Protein AF-D4XSB2-F1 (afdb_monomer_lite)

Secondary structure (DSSP, 8-state):
-----EEEEEEE-SS-HHHHHHHHHHHHHHHHHTT-EEEEEETTSPPPSS--SEEEEEES--S--GGGTTSEEEEE-HHHHHH-HHHHHHHHHHS-B-HHHHHHHHHHS------EEEEEEE-TT-HHHHHHHHHHHHHHHHHHT-EEEEEEEETTEEEEE---

Foldseek 3Di:
DDDQLEEEEEEDDPVCSPLQVVLLVVLCVVSVVVVHHYHYDYPPDDDDPDDHAEYEYEADDDPDCVVVQVHFYDYQHSVNCVVPVVVSSVCRVVRRHGPVVVVVVVVVPVPPPQAEDEEEFEDAVFQPVLVVVVVVVLVVSVVVSHHYWYWRQYPVGTDTDDDD

Structure (mmCIF, N/CA/C/O backbone):
data_AF-D4XSB2-F1
#
_entry.id   AF-D4XSB2-F1
#
loop_
_atom_site.group_PDB
_atom_site.id
_atom_site.type_symbol
_atom_site.label_atom_id
_atom_site.label_alt_id
_atom_site.label_comp_id
_atom_site.label_asym_id
_atom_site.label_entity_id
_atom_site.label_seq_id
_atom_site.pdbx_PDB_ins_code
_atom_site.Cartn_x
_atom_site.Cartn_y
_atom_site.Cartn_z
_atom_site.occupancy
_atom_site.B_iso_or_equiv
_atom_site.auth_seq_id
_atom_site.auth_comp_id
_atom_site.auth_asym_id
_atom_site.auth_atom_id
_atom_site.pdbx_PDB_model_num
ATOM 1 N N . MET A 1 1 ? -22.197 10.751 24.116 1.00 38.00 1 MET A N 1
ATOM 2 C CA . MET A 1 1 ? -22.007 9.568 23.251 1.00 38.00 1 MET A CA 1
ATOM 3 C C . MET A 1 1 ? -20.586 9.639 22.718 1.00 38.00 1 MET A C 1
ATOM 5 O O . MET A 1 1 ? -20.327 10.471 21.864 1.00 38.00 1 MET A O 1
ATOM 9 N N . GLN A 1 2 ? -19.644 8.908 23.321 1.00 40.84 2 GLN A N 1
ATOM 10 C CA . GLN A 1 2 ? -18.243 8.921 22.889 1.00 40.84 2 GLN A CA 1
ATOM 11 C C . GLN A 1 2 ? -18.143 8.087 21.611 1.00 40.84 2 GLN A C 1
ATOM 13 O O . GLN A 1 2 ? -18.388 6.883 21.642 1.00 40.84 2 GLN A O 1
ATOM 18 N N . THR A 1 3 ? -17.880 8.727 20.475 1.00 49.00 3 THR A N 1
ATOM 19 C CA . THR A 1 3 ? -17.568 8.009 19.241 1.00 49.00 3 THR A CA 1
ATOM 20 C C . THR A 1 3 ? -16.228 7.305 19.439 1.00 49.00 3 THR A C 1
ATOM 22 O O . THR A 1 3 ? -15.263 7.909 19.904 1.00 49.00 3 THR A O 1
ATOM 25 N N . LEU A 1 4 ? -16.181 6.004 19.159 1.00 58.19 4 LEU A N 1
ATOM 26 C CA . LEU A 1 4 ? -14.958 5.205 19.213 1.00 58.19 4 LEU A CA 1
ATOM 27 C C . LEU A 1 4 ? -14.023 5.653 18.078 1.00 58.19 4 LEU A C 1
ATOM 29 O O . LEU A 1 4 ? -14.044 5.104 16.974 1.00 58.19 4 LEU A O 1
ATOM 33 N N . ASN A 1 5 ? -13.208 6.669 18.352 1.00 74.38 5 ASN A N 1
ATOM 34 C CA . ASN A 1 5 ? -12.219 7.232 17.431 1.00 74.38 5 ASN A CA 1
ATOM 35 C C . ASN A 1 5 ? -10.922 6.394 17.414 1.00 74.38 5 ASN A C 1
ATOM 37 O O . ASN A 1 5 ? -9.825 6.949 17.386 1.00 74.38 5 ASN A O 1
ATOM 41 N N . SER A 1 6 ? -11.045 5.063 17.448 1.00 84.56 6 SER A N 1
ATOM 42 C CA . SER A 1 6 ? -9.913 4.130 17.474 1.00 84.56 6 SER A CA 1
ATOM 43 C C . SER A 1 6 ? -9.711 3.459 16.116 1.00 84.56 6 SER A C 1
ATOM 45 O O . SER A 1 6 ? -10.632 2.828 15.591 1.00 84.56 6 SER A O 1
ATOM 47 N N . ILE A 1 7 ? -8.501 3.570 15.565 1.00 89.06 7 ILE A N 1
ATOM 48 C CA . ILE A 1 7 ? -8.121 3.064 14.240 1.00 89.06 7 ILE A CA 1
ATOM 49 C C . ILE A 1 7 ? -6.982 2.050 14.388 1.00 89.06 7 ILE A C 1
ATOM 51 O O . ILE A 1 7 ? -6.003 2.298 15.092 1.00 89.06 7 ILE A O 1
ATOM 55 N N . LEU A 1 8 ? -7.085 0.918 13.696 1.00 90.31 8 LEU A N 1
ATOM 56 C 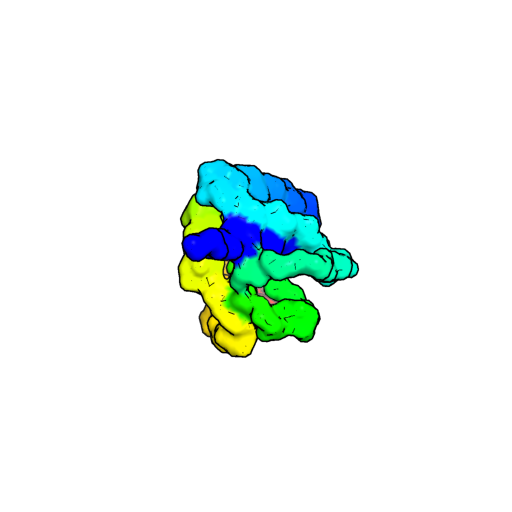CA . LEU A 1 8 ? -6.020 -0.077 13.609 1.00 90.31 8 LEU A CA 1
ATOM 57 C C . LEU A 1 8 ? -5.239 0.101 12.305 1.00 90.31 8 LEU A C 1
ATOM 59 O O . LEU A 1 8 ? -5.794 -0.046 11.224 1.00 90.31 8 LEU A O 1
ATOM 63 N N . LEU A 1 9 ? -3.949 0.387 12.401 1.00 90.25 9 LEU A N 1
ATOM 64 C CA . LEU A 1 9 ? -3.010 0.460 11.289 1.00 90.25 9 LEU A CA 1
ATOM 65 C C . LEU A 1 9 ? -2.303 -0.892 11.158 1.00 90.25 9 LEU A C 1
ATOM 67 O O . LEU A 1 9 ? -1.621 -1.335 12.083 1.00 90.25 9 LEU A O 1
ATOM 71 N N . VAL A 1 10 ? -2.455 -1.545 10.010 1.00 90.19 10 VAL A N 1
ATOM 72 C CA . VAL A 1 10 ? -1.889 -2.869 9.738 1.00 90.19 10 VAL A CA 1
ATOM 73 C C . VAL A 1 10 ? -0.814 -2.754 8.667 1.00 90.19 10 VAL A C 1
ATOM 75 O O . VAL A 1 10 ? -1.092 -2.437 7.512 1.00 90.19 10 VAL A O 1
ATOM 78 N N . ILE A 1 11 ? 0.429 -3.039 9.037 1.00 89.38 11 ILE A N 1
ATOM 79 C CA . ILE A 1 11 ? 1.578 -2.965 8.135 1.00 89.38 11 ILE A CA 1
ATOM 80 C C . ILE A 1 11 ? 1.594 -4.202 7.235 1.00 89.38 11 ILE A C 1
ATOM 82 O O . ILE A 1 11 ? 1.732 -5.329 7.722 1.00 89.38 11 ILE A O 1
ATOM 86 N N . ASN A 1 12 ? 1.500 -3.994 5.918 1.00 86.56 12 ASN A N 1
ATOM 87 C CA . ASN A 1 12 ? 1.615 -5.058 4.927 1.00 86.56 12 ASN A CA 1
ATOM 88 C C . ASN A 1 12 ? 2.335 -4.577 3.656 1.00 86.56 12 ASN A C 1
ATOM 90 O O . ASN A 1 12 ? 1.714 -4.222 2.656 1.00 86.56 12 ASN A O 1
ATOM 94 N N . HIS A 1 13 ? 3.669 -4.591 3.680 1.00 80.06 13 HIS A N 1
ATOM 95 C CA . HIS A 1 13 ? 4.472 -4.314 2.489 1.00 80.06 13 HIS A CA 1
ATOM 96 C C . HIS A 1 13 ? 5.737 -5.194 2.447 1.00 80.06 13 HIS A C 1
ATOM 98 O O . HIS A 1 13 ? 6.799 -4.776 2.914 1.00 80.06 13 HIS A O 1
ATOM 104 N N . PRO A 1 14 ? 5.656 -6.428 1.911 1.00 73.38 14 PRO A N 1
ATOM 105 C CA . PRO A 1 14 ? 6.753 -7.398 1.988 1.00 73.38 14 PRO A CA 1
ATOM 106 C C . PRO A 1 14 ? 8.013 -6.964 1.226 1.00 73.38 14 PRO A C 1
ATOM 108 O O . PRO A 1 14 ? 9.110 -7.347 1.617 1.00 73.38 14 PRO A O 1
ATOM 111 N N . GLN A 1 15 ? 7.875 -6.150 0.173 1.00 75.12 15 GLN A N 1
ATOM 112 C CA . GLN A 1 15 ? 9.013 -5.675 -0.623 1.00 75.12 15 GLN A CA 1
ATOM 113 C C . GLN A 1 15 ? 9.789 -4.526 0.043 1.00 75.12 15 GLN A C 1
ATOM 115 O O . GLN A 1 15 ? 10.995 -4.440 -0.131 1.00 75.12 15 GLN A O 1
ATOM 120 N N . ASN A 1 16 ? 9.112 -3.682 0.832 1.00 79.56 16 ASN A N 1
ATOM 121 C CA . ASN A 1 16 ? 9.681 -2.492 1.495 1.00 79.56 16 ASN A CA 1
ATOM 122 C C . ASN A 1 16 ? 9.076 -2.326 2.904 1.00 79.56 16 ASN A C 1
ATOM 124 O O . ASN A 1 16 ? 8.235 -1.450 3.122 1.00 79.56 16 ASN A O 1
ATOM 128 N N . PRO A 1 17 ? 9.440 -3.190 3.867 1.00 81.00 17 PRO A N 1
ATOM 129 C CA . PRO A 1 17 ? 8.838 -3.179 5.202 1.00 81.00 17 PRO A CA 1
ATOM 130 C C . PRO A 1 17 ? 9.236 -1.947 6.032 1.00 81.00 17 PRO A C 1
ATOM 132 O O . PRO A 1 17 ? 8.471 -1.509 6.890 1.00 81.00 17 PRO A O 1
ATOM 135 N N . VAL A 1 18 ? 10.413 -1.368 5.770 1.00 85.06 18 VAL A N 1
ATOM 136 C CA . VAL A 1 18 ? 10.927 -0.192 6.493 1.00 85.06 18 VAL A CA 1
ATOM 137 C C . VAL A 1 18 ? 10.118 1.058 6.155 1.00 85.06 18 VAL A C 1
ATOM 139 O O . VAL A 1 18 ? 9.671 1.755 7.065 1.00 85.06 18 VAL A O 1
ATOM 142 N N . ASP A 1 19 ? 9.866 1.313 4.870 1.00 84.19 19 ASP A N 1
ATOM 143 C CA . ASP A 1 19 ? 9.068 2.464 4.437 1.00 84.19 19 ASP A CA 1
ATOM 144 C C . ASP A 1 19 ? 7.639 2.384 4.963 1.00 84.19 19 ASP A C 1
ATOM 146 O O . ASP A 1 19 ? 7.108 3.367 5.478 1.00 84.19 19 ASP A O 1
ATOM 150 N N . ALA A 1 20 ? 7.042 1.189 4.932 1.00 85.00 20 ALA A N 1
ATOM 151 C CA . ALA A 1 20 ? 5.712 0.971 5.486 1.00 85.00 20 ALA A CA 1
ATOM 152 C C . ALA A 1 20 ? 5.669 1.237 6.997 1.00 85.00 20 ALA A C 1
ATOM 154 O O . ALA A 1 20 ? 4.733 1.872 7.482 1.00 85.00 20 ALA A O 1
ATOM 155 N N . LEU A 1 21 ? 6.700 0.837 7.747 1.00 88.38 21 LEU A N 1
ATOM 156 C CA . LEU A 1 21 ? 6.807 1.146 9.173 1.00 88.38 21 LEU A CA 1
ATOM 157 C C . LEU A 1 21 ? 6.943 2.654 9.433 1.00 88.38 21 LEU A C 1
ATOM 159 O O . LEU A 1 21 ? 6.263 3.187 10.311 1.00 88.38 21 LEU A O 1
ATOM 163 N N . ILE A 1 22 ? 7.800 3.350 8.680 1.00 88.81 22 ILE A N 1
ATOM 164 C CA . ILE A 1 22 ? 7.977 4.808 8.794 1.00 88.81 22 ILE A CA 1
ATOM 165 C C . ILE A 1 22 ? 6.650 5.517 8.524 1.00 88.81 22 ILE A C 1
ATOM 167 O O . ILE A 1 22 ? 6.238 6.389 9.292 1.00 88.81 22 ILE A O 1
ATOM 171 N N . LEU A 1 23 ? 5.966 5.119 7.455 1.00 87.69 23 LEU A N 1
ATOM 172 C CA . LEU A 1 23 ? 4.691 5.689 7.050 1.00 87.69 23 LEU A CA 1
ATOM 173 C C . LEU A 1 23 ? 3.613 5.468 8.107 1.00 87.69 23 LEU A C 1
ATOM 175 O O . LEU A 1 23 ? 2.886 6.391 8.466 1.00 87.69 23 LEU A O 1
ATOM 179 N N . THR A 1 24 ? 3.579 4.269 8.678 1.00 91.12 24 THR A N 1
ATOM 180 C CA . THR A 1 24 ? 2.645 3.930 9.749 1.00 91.12 24 THR A CA 1
ATOM 181 C C . THR A 1 24 ? 2.877 4.781 10.991 1.00 91.12 24 THR A C 1
ATOM 183 O O . THR A 1 24 ? 1.920 5.292 11.562 1.00 91.12 24 THR A O 1
ATOM 186 N N . LYS A 1 25 ? 4.136 5.024 11.378 1.00 91.00 25 LYS A N 1
ATOM 187 C CA . LYS A 1 25 ? 4.453 5.938 12.488 1.00 91.00 25 LYS A CA 1
ATOM 188 C C . LYS A 1 25 ? 3.984 7.364 12.213 1.00 91.00 25 LYS A C 1
ATOM 190 O O . LYS A 1 25 ? 3.437 8.004 13.108 1.00 91.00 25 LYS A O 1
ATOM 195 N N . LYS A 1 26 ? 4.174 7.858 10.985 1.00 90.31 26 LYS A N 1
ATOM 196 C CA . LYS A 1 26 ? 3.694 9.190 10.592 1.00 90.31 26 LYS A CA 1
ATOM 197 C C . LYS A 1 26 ? 2.167 9.272 10.647 1.00 90.31 26 LYS A C 1
ATOM 199 O O . LYS A 1 26 ? 1.642 10.230 11.205 1.00 90.31 26 LYS A O 1
ATOM 204 N N . LEU A 1 27 ? 1.463 8.262 10.133 1.00 89.31 27 LEU A N 1
ATOM 205 C CA . LEU A 1 27 ? 0.002 8.192 10.202 1.00 89.31 27 LEU A CA 1
ATOM 206 C C . LEU A 1 27 ? -0.500 8.080 11.641 1.00 89.31 27 LEU A C 1
ATOM 208 O O . LEU A 1 27 ? -1.459 8.753 11.993 1.00 89.31 27 LEU A O 1
ATOM 212 N N . ALA A 1 28 ? 0.165 7.301 12.492 1.00 90.50 28 ALA A N 1
ATOM 213 C CA . ALA A 1 28 ? -0.180 7.201 13.906 1.00 90.50 28 ALA A CA 1
ATOM 214 C C . ALA A 1 28 ? -0.020 8.550 14.630 1.00 90.50 28 ALA A C 1
ATOM 216 O O . ALA A 1 28 ? -0.881 8.963 15.409 1.00 90.50 28 ALA A O 1
ATOM 217 N N . GLN A 1 29 ? 1.061 9.279 14.331 1.00 90.12 29 GLN A N 1
ATOM 218 C CA . GLN A 1 29 ? 1.278 10.627 14.850 1.00 90.12 29 GLN A CA 1
ATOM 219 C C . GLN A 1 29 ? 0.200 11.605 14.360 1.00 90.12 29 GLN A C 1
ATOM 221 O O . GLN A 1 29 ? -0.312 12.393 15.153 1.00 90.12 29 GLN A O 1
ATOM 226 N N . LEU A 1 30 ? -0.162 11.535 13.079 1.00 88.50 30 LEU A N 1
ATOM 227 C CA . LEU A 1 30 ? -1.199 12.365 12.469 1.00 88.50 30 LEU A CA 1
ATOM 228 C C . LEU A 1 30 ? -2.579 12.070 13.064 1.00 88.50 30 LEU A C 1
ATOM 230 O O . LEU A 1 30 ? -3.281 12.993 13.468 1.00 88.50 30 LEU A O 1
ATOM 234 N N . ALA A 1 31 ? -2.934 10.794 13.211 1.00 88.12 31 ALA A N 1
ATOM 235 C CA . ALA A 1 31 ? -4.161 10.357 13.867 1.00 88.12 31 ALA A CA 1
ATOM 236 C C . ALA A 1 31 ? -4.258 10.941 15.284 1.00 88.12 31 ALA A C 1
ATOM 238 O O . ALA A 1 31 ? -5.273 11.540 15.633 1.00 88.12 31 ALA A O 1
ATOM 239 N N . LYS A 1 32 ? -3.166 10.882 16.059 1.00 88.44 32 LYS A N 1
ATOM 240 C CA . LYS A 1 32 ? -3.099 11.472 17.402 1.00 88.44 32 LYS A CA 1
ATOM 241 C C . LYS A 1 32 ? -3.307 12.990 17.393 1.00 88.44 32 LYS A C 1
ATOM 243 O O . LYS A 1 32 ? -3.992 13.511 18.268 1.00 88.44 32 LYS A O 1
ATOM 248 N N . GLN A 1 33 ? -2.746 13.702 16.413 1.00 87.50 33 GLN A N 1
ATOM 249 C CA . GLN A 1 33 ? -2.966 15.147 16.245 1.00 87.50 33 GLN A CA 1
ATOM 250 C C . GLN A 1 33 ? -4.426 15.484 15.919 1.00 87.50 33 GLN A C 1
ATOM 252 O O . GLN A 1 33 ? -4.922 16.517 16.356 1.00 87.50 33 GLN A O 1
ATOM 257 N N . GLN A 1 34 ? -5.113 14.596 15.201 1.00 83.38 34 GLN A N 1
ATOM 258 C CA . GLN A 1 34 ? -6.532 14.704 14.854 1.00 83.38 34 GLN A CA 1
ATOM 259 C C . GLN A 1 34 ? -7.468 14.163 15.958 1.00 83.38 34 GLN A C 1
ATOM 261 O O . GLN A 1 34 ? -8.682 14.123 15.775 1.00 83.38 34 GLN A O 1
ATOM 266 N N . GLY A 1 35 ? -6.929 13.734 17.108 1.00 84.12 35 GLY A N 1
ATOM 267 C CA . GLY A 1 35 ? -7.712 13.211 18.234 1.00 84.12 35 GLY A CA 1
ATOM 268 C C . GLY A 1 35 ? -8.199 11.766 18.069 1.00 84.12 35 GLY A C 1
ATOM 269 O O . GLY A 1 35 ? -9.154 11.366 18.734 1.00 84.12 35 GLY A O 1
ATOM 270 N N . PHE A 1 36 ? -7.568 10.985 17.190 1.00 86.38 36 PHE A N 1
ATOM 271 C CA . PHE A 1 36 ? -7.813 9.552 17.021 1.00 86.38 36 PHE A CA 1
ATOM 272 C C . PHE A 1 36 ? -6.768 8.718 17.774 1.00 86.38 36 PHE A C 1
ATOM 274 O O . PHE A 1 36 ? -5.565 8.986 17.717 1.00 86.38 36 PHE A O 1
ATOM 281 N N . GLU A 1 37 ? -7.226 7.658 18.432 1.00 85.69 37 GLU A N 1
ATOM 282 C CA . GLU A 1 37 ? -6.377 6.626 19.026 1.00 85.69 37 GLU A CA 1
ATOM 283 C C . GLU A 1 37 ? -5.956 5.655 17.920 1.00 85.69 37 GLU A C 1
ATOM 285 O O . GLU A 1 37 ? -6.796 5.026 17.278 1.00 85.69 37 GLU A O 1
ATOM 290 N N . SER A 1 38 ? -4.657 5.523 17.663 1.00 88.94 38 SER A N 1
ATOM 291 C CA . SER A 1 38 ? -4.154 4.616 16.629 1.00 88.94 38 SER A CA 1
ATOM 292 C C . SER A 1 38 ? -3.354 3.475 17.242 1.00 88.94 38 SER A C 1
ATOM 294 O O . SER A 1 38 ? -2.461 3.690 18.058 1.00 88.94 38 SER A O 1
ATOM 296 N N . HIS A 1 39 ? -3.671 2.248 16.837 1.00 89.50 39 HIS A N 1
ATOM 297 C CA . HIS A 1 39 ? -2.908 1.052 17.187 1.00 89.50 39 HIS A CA 1
ATOM 298 C C . HIS A 1 39 ? -2.208 0.528 15.947 1.00 89.50 39 HIS A C 1
ATOM 300 O O . HIS A 1 39 ? -2.799 0.501 14.877 1.00 89.50 39 HIS A O 1
ATOM 306 N N . THR A 1 40 ? -0.948 0.128 16.075 1.00 88.50 40 THR A N 1
ATOM 307 C CA . THR A 1 40 ? -0.158 -0.378 14.950 1.00 88.50 40 THR A CA 1
ATOM 308 C C . THR A 1 40 ? 0.169 -1.846 15.162 1.00 88.50 40 THR A C 1
ATOM 310 O O . THR A 1 40 ? 0.7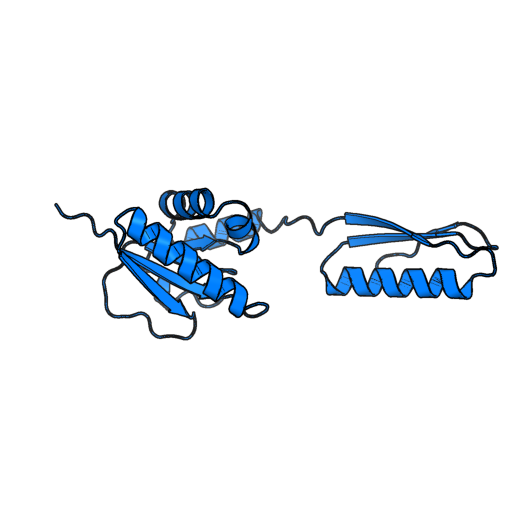14 -2.196 16.206 1.00 88.50 40 THR A O 1
ATOM 313 N N . ILE A 1 41 ? -0.113 -2.679 14.164 1.00 89.94 41 ILE A N 1
ATOM 314 C CA . ILE A 1 41 ? 0.271 -4.094 14.125 1.00 89.94 41 ILE A CA 1
ATOM 315 C C . ILE A 1 41 ? 0.843 -4.447 12.752 1.00 89.94 41 ILE A C 1
ATOM 317 O O . ILE A 1 41 ? 0.562 -3.766 11.766 1.00 89.94 41 ILE A O 1
ATOM 321 N N . SER A 1 42 ? 1.614 -5.524 12.643 1.00 86.50 42 SER A N 1
ATOM 322 C CA . SER A 1 42 ? 1.911 -6.114 11.333 1.00 86.50 42 SER A CA 1
ATOM 323 C C . SER A 1 42 ? 0.821 -7.110 10.954 1.00 86.50 42 SER A C 1
ATOM 325 O O . SER A 1 42 ? 0.161 -7.679 11.816 1.00 86.50 42 SER A O 1
ATOM 327 N N . VAL A 1 43 ? 0.676 -7.413 9.664 1.00 82.62 43 VAL A N 1
ATOM 328 C CA . VAL A 1 43 ? -0.270 -8.445 9.184 1.00 82.62 43 VAL A CA 1
ATOM 329 C C . VAL A 1 43 ? -0.077 -9.830 9.833 1.00 82.62 43 VAL A C 1
ATOM 331 O O . VAL A 1 43 ? -1.000 -10.636 9.864 1.00 82.62 43 VAL A O 1
ATOM 334 N N . LYS A 1 44 ? 1.130 -10.123 10.334 1.00 78.25 44 LYS A N 1
ATOM 335 C CA . LYS A 1 44 ? 1.475 -11.391 10.998 1.00 78.25 44 LYS A CA 1
ATOM 336 C C . LYS A 1 44 ? 1.213 -11.379 12.505 1.00 78.25 44 LYS A C 1
ATOM 338 O O . LYS A 1 44 ? 1.261 -12.439 13.124 1.00 78.25 44 LYS A O 1
ATOM 343 N N . ASP A 1 45 ? 1.003 -10.203 13.085 1.00 81.69 45 ASP A N 1
ATOM 344 C CA . ASP A 1 45 ? 0.748 -10.051 14.510 1.00 81.69 45 ASP A CA 1
ATOM 345 C C . ASP A 1 45 ? -0.720 -10.361 14.824 1.00 81.69 45 ASP A C 1
ATOM 347 O O . ASP A 1 45 ? -1.602 -10.264 13.968 1.00 81.69 45 ASP A O 1
ATOM 351 N N . GLN A 1 46 ? -0.989 -10.750 16.070 1.00 76.06 46 GLN A N 1
ATOM 352 C CA . GLN A 1 46 ? -2.360 -10.965 16.525 1.00 76.06 46 GLN A CA 1
ATOM 353 C C . GLN A 1 46 ? -3.089 -9.625 16.625 1.00 76.06 46 GLN A C 1
ATOM 355 O O . GLN A 1 46 ? -2.539 -8.640 17.123 1.00 76.06 46 GLN A O 1
ATOM 360 N N . ILE A 1 47 ? -4.341 -9.602 16.165 1.00 78.88 47 ILE A N 1
ATOM 361 C CA . ILE A 1 47 ? -5.217 -8.449 16.355 1.00 78.88 47 ILE A CA 1
ATOM 362 C C . ILE A 1 47 ? -5.469 -8.323 17.860 1.00 78.88 47 ILE A C 1
ATOM 364 O O . ILE A 1 47 ? -5.909 -9.297 18.474 1.00 78.88 47 ILE A O 1
ATOM 368 N N . PRO A 1 48 ? -5.168 -7.171 18.475 1.00 76.50 48 PRO A N 1
ATOM 369 C CA . PRO A 1 48 ? -5.381 -7.011 19.902 1.00 76.50 48 PRO A CA 1
ATOM 370 C C . PRO A 1 48 ? -6.887 -7.037 20.213 1.00 76.50 48 PRO A C 1
ATOM 372 O O . PRO A 1 48 ? -7.697 -6.604 19.395 1.00 76.50 48 PRO A O 1
ATOM 375 N N . ASP A 1 49 ? -7.262 -7.543 21.391 1.00 71.56 49 ASP A N 1
ATOM 376 C CA . ASP A 1 49 ? -8.660 -7.659 21.851 1.00 71.56 49 ASP A CA 1
ATOM 377 C C . ASP A 1 49 ? -9.202 -6.288 22.305 1.00 71.56 49 ASP A C 1
ATOM 379 O O . ASP A 1 49 ? -9.538 -6.042 23.461 1.00 71.56 49 ASP A O 1
ATOM 383 N N . ILE A 1 50 ? -9.163 -5.322 21.392 1.00 72.50 50 ILE A N 1
ATOM 384 C CA . ILE A 1 50 ? -9.663 -3.964 21.582 1.00 72.50 50 ILE A CA 1
ATOM 385 C C . ILE A 1 50 ? -10.617 -3.630 20.441 1.00 72.50 50 ILE A C 1
ATOM 387 O O . ILE A 1 50 ? -10.425 -4.016 19.291 1.00 72.50 50 ILE A O 1
ATOM 391 N N . ALA A 1 51 ? -11.689 -2.912 20.762 1.00 71.38 51 ALA A N 1
ATOM 392 C CA . ALA A 1 51 ? -12.681 -2.526 19.773 1.00 71.38 51 ALA A CA 1
ATOM 393 C C . ALA A 1 51 ? -12.151 -1.371 18.907 1.00 71.38 51 ALA A C 1
ATOM 395 O O . ALA A 1 51 ? -11.971 -0.252 19.388 1.00 71.38 51 ALA A O 1
ATOM 396 N N . PHE A 1 52 ? -11.939 -1.633 17.618 1.00 81.38 52 PHE A N 1
ATOM 397 C CA . PHE A 1 52 ? -11.627 -0.614 16.610 1.00 81.38 52 PHE A CA 1
ATOM 398 C C . PHE A 1 52 ? -12.844 -0.355 15.733 1.00 81.38 52 PHE A C 1
ATOM 400 O O . PHE A 1 52 ? -13.598 -1.275 15.417 1.00 81.38 52 PHE A O 1
ATOM 407 N N . SER A 1 53 ? -13.004 0.887 15.283 1.00 78.19 53 SER A N 1
ATOM 408 C CA . SER A 1 53 ? -14.049 1.232 14.315 1.00 78.19 53 SER A CA 1
ATOM 409 C C . SER A 1 53 ? -13.587 1.049 12.869 1.00 78.19 53 SER A C 1
ATOM 411 O O . SER A 1 53 ? -14.410 0.784 11.992 1.00 78.19 53 SER A O 1
ATOM 413 N N . LYS A 1 54 ? -12.280 1.184 12.603 1.00 86.69 54 LYS A N 1
ATOM 414 C CA . LYS A 1 54 ? -11.696 1.110 11.256 1.00 86.69 54 LYS A CA 1
ATOM 415 C C . LYS A 1 54 ? -10.336 0.423 11.270 1.00 86.69 54 LYS A C 1
ATOM 417 O O . LYS A 1 54 ? -9.554 0.598 12.205 1.00 86.69 54 LYS A O 1
ATOM 422 N N . VAL A 1 55 ? -10.047 -0.303 10.196 1.00 88.38 55 VAL A N 1
ATOM 423 C CA . VAL A 1 55 ? -8.765 -0.964 9.947 1.00 88.38 55 VAL A CA 1
ATOM 424 C C . VAL A 1 55 ? -8.167 -0.408 8.656 1.00 88.38 55 VAL A C 1
ATOM 426 O O . VAL A 1 55 ? -8.821 -0.361 7.619 1.00 88.38 55 VAL A O 1
ATOM 429 N N . VAL A 1 56 ? -6.915 0.024 8.709 1.00 89.31 56 VAL A N 1
ATOM 430 C CA . VAL A 1 56 ? -6.198 0.659 7.603 1.00 89.31 56 VAL A CA 1
ATOM 431 C C . VAL A 1 56 ? -4.966 -0.179 7.287 1.00 89.31 56 VAL A C 1
ATOM 433 O O . VAL A 1 56 ? -4.037 -0.255 8.087 1.00 89.31 56 VAL A O 1
ATOM 436 N N . PHE A 1 57 ? -4.942 -0.807 6.118 1.00 89.19 57 PHE A N 1
ATOM 437 C CA . PHE A 1 57 ? -3.785 -1.534 5.608 1.00 89.19 57 PHE A CA 1
ATOM 438 C C . PHE A 1 57 ? -2.794 -0.573 4.955 1.00 89.19 57 PHE A C 1
ATOM 440 O O . PHE A 1 57 ? -3.170 0.255 4.128 1.00 89.19 57 PHE A O 1
ATOM 447 N N . ILE A 1 58 ? -1.520 -0.703 5.307 1.00 87.38 58 ILE A N 1
ATOM 448 C CA . ILE A 1 58 ? -0.435 0.152 4.826 1.00 87.38 58 ILE A CA 1
ATOM 449 C C . ILE A 1 58 ? 0.388 -0.631 3.806 1.00 87.38 58 ILE A C 1
ATOM 451 O O . ILE A 1 58 ? 1.023 -1.630 4.154 1.00 87.38 58 ILE A O 1
ATOM 455 N N . GLY A 1 59 ? 0.426 -0.144 2.570 1.00 83.62 59 GLY A N 1
ATOM 456 C CA . GLY A 1 59 ? 1.154 -0.744 1.462 1.00 83.62 59 GLY A CA 1
ATOM 457 C C . GLY A 1 59 ? 0.231 -1.525 0.537 1.00 83.62 59 GLY A C 1
ATOM 458 O O . GLY A 1 59 ? -0.269 -0.978 -0.440 1.00 83.62 59 GLY A O 1
ATOM 459 N N . GLN A 1 60 ? 0.047 -2.810 0.821 1.00 79.62 60 GLN A N 1
ATOM 460 C CA . GLN A 1 60 ? -0.735 -3.728 -0.004 1.00 79.62 60 GLN A CA 1
ATOM 461 C C . GLN A 1 60 ? -1.878 -4.333 0.808 1.00 79.62 60 GLN A C 1
ATOM 463 O O . GLN A 1 60 ? -1.770 -4.523 2.021 1.00 79.62 60 GLN A O 1
ATOM 468 N N . THR A 1 61 ? -2.971 -4.693 0.141 1.00 79.12 61 THR A N 1
ATOM 469 C CA . THR A 1 61 ? -4.048 -5.450 0.781 1.00 79.12 61 THR A CA 1
ATOM 470 C C . THR A 1 61 ? -3.557 -6.872 1.061 1.00 79.12 61 THR A C 1
ATOM 472 O O . THR A 1 61 ? -3.019 -7.520 0.160 1.00 79.12 61 THR A O 1
ATOM 475 N N . PRO A 1 62 ? -3.686 -7.383 2.294 1.00 77.38 62 PRO A N 1
ATOM 476 C CA . PRO A 1 62 ? -3.248 -8.735 2.600 1.00 77.38 62 PRO A CA 1
ATOM 477 C C . PRO A 1 62 ? -4.139 -9.771 1.917 1.00 77.38 62 PRO A C 1
ATOM 479 O O . PRO A 1 62 ? -5.344 -9.583 1.771 1.00 77.38 62 PRO A O 1
ATOM 482 N N . THR A 1 63 ? -3.548 -10.899 1.529 1.00 74.88 63 THR A N 1
ATOM 483 C CA . THR A 1 63 ? -4.282 -12.008 0.900 1.00 74.88 63 THR A CA 1
ATOM 484 C C . THR A 1 63 ? -5.265 -12.663 1.874 1.00 74.88 63 THR A C 1
ATOM 486 O O . THR A 1 63 ? -6.323 -13.139 1.468 1.00 74.88 63 THR A O 1
ATOM 489 N N . GLN A 1 64 ? -4.926 -12.669 3.167 1.00 72.69 64 GLN A N 1
ATOM 490 C CA . GLN A 1 64 ? -5.747 -13.233 4.233 1.00 72.69 64 GLN A CA 1
ATOM 491 C C . GLN A 1 64 ? -6.495 -12.116 4.963 1.00 72.69 64 GLN A C 1
ATOM 493 O O . GLN A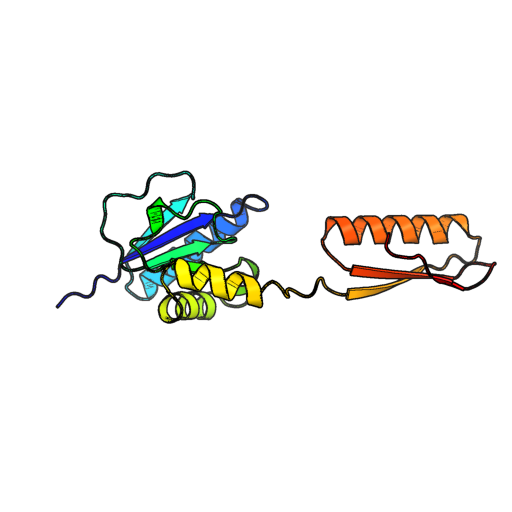 1 64 ? -5.929 -11.381 5.769 1.00 72.69 64 GLN A O 1
ATOM 498 N N . LEU A 1 65 ? -7.785 -12.000 4.655 1.00 76.00 65 LEU A N 1
ATOM 499 C CA . LEU A 1 65 ? -8.679 -10.967 5.187 1.00 76.00 65 LEU A CA 1
ATOM 500 C C . LEU A 1 65 ? -9.692 -11.527 6.195 1.00 76.00 65 LEU A C 1
ATOM 502 O O . LEU A 1 65 ? -10.443 -10.766 6.795 1.00 76.00 65 LEU A O 1
ATOM 506 N N . ASP A 1 66 ? -9.701 -12.845 6.412 1.00 77.00 66 ASP A N 1
ATOM 507 C CA . ASP A 1 66 ? -10.595 -13.538 7.343 1.00 77.00 66 ASP A CA 1
ATOM 508 C C . ASP A 1 66 ? -10.688 -12.917 8.744 1.00 77.00 66 ASP A C 1
ATOM 510 O O . ASP A 1 66 ? -11.816 -12.694 9.187 1.00 77.00 66 ASP A O 1
ATOM 514 N N . PRO A 1 67 ? -9.578 -12.564 9.425 1.00 76.44 67 PRO A N 1
ATOM 515 C CA . PRO A 1 67 ? -9.664 -12.003 10.772 1.00 76.44 67 PRO A CA 1
ATOM 516 C C . PRO A 1 67 ? -10.181 -10.554 10.787 1.00 76.44 67 PRO A C 1
ATOM 518 O O . PRO A 1 67 ? -10.532 -10.039 11.842 1.00 76.44 67 PRO A O 1
ATOM 521 N N . PHE A 1 68 ? -10.280 -9.903 9.623 1.00 80.69 68 PHE A N 1
ATOM 522 C CA . PHE A 1 68 ? -10.729 -8.519 9.493 1.00 80.69 68 PHE A CA 1
ATOM 523 C C . PHE A 1 68 ? -12.160 -8.386 8.949 1.00 80.69 68 PHE A C 1
ATOM 525 O O . PHE A 1 68 ? -12.652 -7.267 8.845 1.00 80.69 68 PHE A O 1
ATOM 532 N N . LYS A 1 69 ? -12.855 -9.493 8.624 1.00 78.00 69 LYS A N 1
ATOM 533 C CA . LYS A 1 69 ? -14.204 -9.492 8.003 1.00 78.00 69 LYS A CA 1
ATOM 534 C C . LYS A 1 69 ? -15.259 -8.702 8.779 1.00 78.00 69 LYS A C 1
ATOM 536 O O . LYS A 1 69 ? -16.201 -8.200 8.177 1.00 78.00 69 LYS A O 1
ATOM 541 N N . ALA A 1 70 ? -15.103 -8.605 10.095 1.00 79.12 70 ALA A N 1
ATOM 542 C CA . ALA A 1 70 ? -16.020 -7.880 10.967 1.00 79.12 70 ALA A CA 1
ATOM 543 C C . ALA A 1 70 ? -15.809 -6.353 10.963 1.00 79.12 70 ALA A C 1
ATOM 545 O O . ALA A 1 70 ? -16.626 -5.634 11.533 1.00 79.12 70 ALA A O 1
ATOM 546 N N . TYR A 1 71 ? -14.735 -5.852 10.342 1.00 83.38 71 TYR A N 1
ATOM 547 C CA . TYR A 1 71 ? -14.347 -4.445 10.398 1.00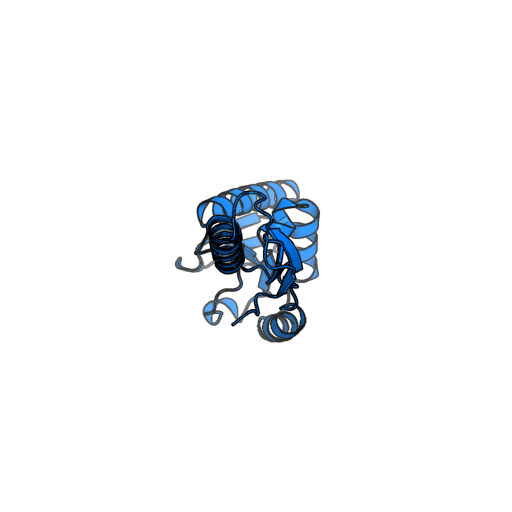 83.38 71 TYR A CA 1
ATOM 548 C C . TYR A 1 71 ? -14.411 -3.770 9.026 1.00 83.38 71 TYR A C 1
ATOM 550 O O . TYR A 1 71 ? -14.233 -4.397 7.980 1.00 83.38 71 TYR A O 1
ATOM 558 N N . SER A 1 72 ? -14.618 -2.451 9.035 1.00 85.62 72 SER A N 1
ATOM 559 C CA . SER A 1 72 ? -14.422 -1.618 7.850 1.00 85.62 72 SER A CA 1
ATOM 560 C C . SER A 1 72 ? -12.931 -1.481 7.575 1.00 85.62 72 SER A C 1
ATOM 562 O O . SER A 1 72 ? -12.183 -0.986 8.422 1.00 85.62 72 SER A O 1
ATOM 564 N N . VAL A 1 73 ? -12.515 -1.908 6.391 1.00 87.50 73 VAL A N 1
ATOM 565 C CA . VAL A 1 73 ? -11.125 -1.907 5.958 1.00 87.50 73 VAL A CA 1
ATOM 566 C C . VAL A 1 73 ? -10.894 -0.880 4.857 1.00 87.50 73 VAL A C 1
ATOM 568 O O . VAL A 1 73 ? -11.785 -0.561 4.074 1.00 87.50 73 VAL A O 1
ATOM 571 N N . VAL A 1 74 ? -9.669 -0.390 4.762 1.00 88.25 74 VAL A N 1
ATOM 572 C CA . VAL A 1 74 ? -9.188 0.405 3.629 1.00 88.25 74 VAL A CA 1
ATOM 573 C C . VAL A 1 74 ? -7.707 0.138 3.439 1.00 88.25 74 VAL A C 1
ATOM 575 O O . VAL A 1 74 ? -7.017 -0.201 4.396 1.00 88.25 74 VAL A O 1
ATOM 578 N N . THR A 1 75 ? -7.206 0.256 2.214 1.00 86.06 75 THR A N 1
ATOM 579 C CA . THR A 1 75 ? -5.772 0.126 1.931 1.00 86.06 75 THR A CA 1
ATOM 580 C C . THR A 1 75 ? -5.230 1.464 1.458 1.00 86.06 75 THR A C 1
ATOM 582 O O . THR A 1 75 ? -5.801 2.079 0.564 1.00 86.06 75 THR A O 1
ATOM 585 N N . ILE A 1 76 ? -4.126 1.902 2.053 1.00 86.12 76 ILE A N 1
ATOM 586 C CA . ILE A 1 76 ? -3.359 3.067 1.624 1.00 86.12 76 ILE A CA 1
ATOM 587 C C . ILE A 1 76 ? -2.051 2.558 1.033 1.00 86.12 76 ILE A C 1
ATOM 589 O O . ILE A 1 76 ? -1.271 1.897 1.720 1.00 86.12 76 ILE A O 1
ATOM 593 N N . SER A 1 77 ? -1.788 2.882 -0.229 1.00 83.44 77 SER A N 1
ATOM 594 C CA . SER A 1 77 ? -0.502 2.565 -0.851 1.00 83.44 77 SER A CA 1
ATOM 595 C C . SER A 1 77 ? 0.614 3.486 -0.341 1.00 83.44 77 SER A C 1
ATOM 597 O O . SER A 1 77 ? 0.374 4.626 0.064 1.00 83.44 77 SER A O 1
ATOM 599 N N . LEU A 1 78 ? 1.863 3.007 -0.390 1.00 82.00 78 LEU A N 1
ATOM 600 C CA . LEU A 1 78 ? 3.032 3.833 -0.056 1.00 82.00 78 LEU A CA 1
ATOM 601 C C . LEU A 1 78 ? 3.095 5.097 -0.919 1.00 82.00 78 LEU A C 1
ATOM 603 O O . LEU A 1 78 ? 3.474 6.155 -0.433 1.00 82.00 78 LEU A O 1
ATOM 607 N N . GLU A 1 79 ? 2.711 4.987 -2.188 1.00 80.81 79 GLU A N 1
ATOM 608 C CA . GLU A 1 79 ? 2.757 6.088 -3.144 1.00 80.81 79 GLU A CA 1
ATOM 609 C C . GLU A 1 79 ? 1.768 7.199 -2.775 1.00 80.81 79 GLU A C 1
ATOM 611 O O . GLU A 1 79 ? 2.176 8.351 -2.642 1.00 80.81 79 GLU A O 1
ATOM 616 N N . GLN A 1 80 ? 0.508 6.848 -2.490 1.00 78.62 80 GLN A N 1
ATOM 617 C CA . GLN A 1 80 ? -0.512 7.809 -2.052 1.00 78.62 80 GLN A CA 1
ATOM 618 C C . GLN A 1 80 ? -0.089 8.552 -0.785 1.00 78.62 80 GLN A C 1
ATOM 620 O O . GLN A 1 80 ? -0.184 9.774 -0.715 1.00 78.62 80 GLN A O 1
ATOM 625 N N . ALA A 1 81 ? 0.424 7.831 0.211 1.00 82.44 81 ALA A N 1
ATOM 626 C CA . ALA A 1 81 ? 0.817 8.457 1.466 1.00 82.44 81 ALA A CA 1
ATOM 627 C C . ALA A 1 81 ? 2.169 9.192 1.398 1.00 82.44 81 ALA A C 1
ATOM 629 O O . ALA A 1 81 ? 2.423 10.062 2.231 1.00 82.44 81 ALA A O 1
ATOM 630 N N . ASN A 1 82 ? 3.023 8.888 0.414 1.00 81.88 82 ASN A N 1
ATOM 631 C CA . ASN A 1 82 ? 4.220 9.680 0.121 1.00 81.88 82 ASN A CA 1
ATOM 632 C C . ASN A 1 82 ? 3.893 10.983 -0.620 1.00 81.88 82 ASN A C 1
ATOM 634 O O . ASN A 1 82 ? 4.608 11.964 -0.425 1.00 81.88 82 ASN A O 1
ATOM 638 N N . GLN A 1 83 ? 2.846 10.999 -1.450 1.00 80.75 83 GLN A N 1
ATOM 639 C CA . GLN A 1 83 ? 2.374 12.215 -2.115 1.00 80.75 83 GLN A CA 1
ATOM 640 C C . GLN A 1 83 ? 1.735 13.181 -1.115 1.00 80.75 83 GLN A C 1
ATOM 642 O O . GLN A 1 83 ? 2.188 14.317 -0.992 1.00 80.75 83 GLN A O 1
ATOM 647 N N . ASP A 1 84 ? 0.720 12.722 -0.377 1.00 86.00 84 ASP A N 1
ATOM 648 C CA . ASP A 1 84 ? 0.063 13.516 0.659 1.00 86.00 84 ASP A CA 1
ATOM 649 C C . ASP A 1 84 ? -0.523 12.617 1.755 1.00 86.00 84 ASP A C 1
ATOM 651 O O . ASP A 1 84 ? -1.512 11.902 1.576 1.00 86.00 84 ASP A O 1
ATOM 655 N N . ILE A 1 85 ? 0.096 12.664 2.933 1.00 86.44 85 ILE A N 1
ATOM 656 C CA . ILE A 1 85 ? -0.291 11.828 4.068 1.00 86.44 85 ILE A CA 1
ATOM 657 C C . ILE A 1 85 ? -1.597 12.278 4.741 1.00 86.44 85 ILE A C 1
ATOM 659 O O . ILE A 1 85 ? -2.311 11.438 5.287 1.00 86.44 85 ILE A O 1
ATOM 663 N N . GLN A 1 86 ? -1.921 13.576 4.712 1.00 87.19 86 GLN A N 1
ATOM 664 C CA . GLN A 1 86 ? -3.166 14.098 5.289 1.00 87.19 86 GLN A CA 1
ATOM 665 C C . GLN A 1 86 ? -4.340 13.664 4.421 1.00 87.19 86 GLN A C 1
ATOM 667 O O . GLN A 1 86 ? -5.298 13.079 4.925 1.00 87.19 86 GLN A O 1
ATOM 672 N N . GLN A 1 87 ? -4.215 13.854 3.107 1.00 87.12 87 GLN A N 1
ATOM 673 C CA . GLN A 1 87 ? -5.225 13.416 2.155 1.00 87.12 87 GLN A CA 1
ATOM 674 C C . GLN A 1 87 ? -5.391 11.892 2.173 1.00 87.12 87 GLN A C 1
ATOM 676 O O . GLN A 1 87 ? -6.519 11.404 2.169 1.00 87.12 87 GLN A O 1
ATOM 681 N N . ALA A 1 88 ? -4.297 11.127 2.257 1.00 85.69 88 ALA A N 1
ATOM 682 C CA . ALA A 1 88 ? -4.365 9.671 2.372 1.00 85.69 88 ALA A CA 1
ATOM 683 C C . ALA A 1 88 ? -5.096 9.214 3.649 1.00 85.69 88 ALA A C 1
ATOM 685 O O . ALA A 1 88 ? -5.860 8.247 3.619 1.00 85.69 88 ALA A O 1
ATOM 686 N N . PHE A 1 89 ? -4.895 9.914 4.768 1.00 86.88 89 PHE A N 1
ATOM 687 C CA . PHE A 1 89 ? -5.605 9.632 6.013 1.00 86.88 89 PHE A CA 1
ATOM 688 C C . PHE A 1 89 ? -7.097 9.974 5.915 1.00 86.88 89 PHE A C 1
ATOM 690 O O . PHE A 1 89 ? -7.940 9.160 6.285 1.00 86.88 89 PHE A O 1
ATOM 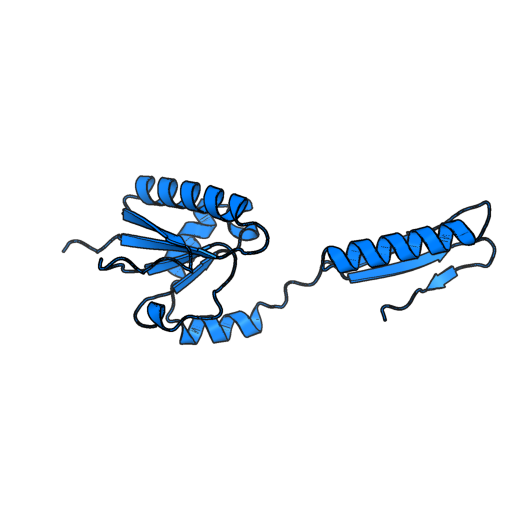697 N N . GLU A 1 90 ? -7.447 11.135 5.364 1.00 86.00 90 GLU A N 1
ATOM 698 C CA . GLU A 1 90 ? -8.843 11.545 5.164 1.00 86.00 90 GLU A CA 1
ATOM 699 C C . GLU A 1 90 ? -9.581 10.610 4.194 1.00 86.00 90 GLU A C 1
ATOM 701 O O . GLU A 1 90 ? -10.722 10.199 4.440 1.00 86.00 90 GLU A O 1
ATOM 706 N N . TYR A 1 91 ? -8.889 10.187 3.133 1.00 85.44 91 TYR A N 1
ATOM 707 C CA . TYR A 1 91 ? -9.358 9.156 2.219 1.00 85.44 91 TYR A CA 1
ATOM 708 C C . TYR A 1 91 ? -9.678 7.867 2.976 1.00 85.44 91 TYR A C 1
ATOM 710 O O . TYR A 1 91 ? -10.776 7.335 2.821 1.00 85.44 91 TYR A O 1
ATOM 718 N N . ALA A 1 92 ? -8.776 7.407 3.846 1.00 85.75 92 ALA A N 1
ATOM 719 C CA . ALA A 1 92 ? -8.976 6.204 4.645 1.00 85.75 92 ALA A CA 1
ATOM 720 C C . ALA A 1 92 ? -10.154 6.308 5.625 1.00 85.75 92 ALA A C 1
ATOM 722 O O . ALA A 1 92 ? -10.863 5.328 5.849 1.00 85.75 92 ALA A O 1
ATOM 723 N N . LEU A 1 93 ? -10.413 7.491 6.182 1.00 82.75 93 LEU A N 1
ATOM 724 C CA . LEU A 1 93 ? -11.576 7.706 7.043 1.00 82.75 93 LEU A CA 1
ATOM 725 C C . LEU A 1 93 ? -12.898 7.631 6.265 1.00 82.75 93 LEU A C 1
ATOM 727 O O . LEU A 1 93 ? -13.869 7.057 6.771 1.00 82.75 93 LEU A O 1
ATOM 731 N N . THR A 1 94 ? -12.909 8.174 5.045 1.00 83.69 94 THR A N 1
ATOM 732 C CA . THR A 1 94 ? -14.106 8.333 4.200 1.00 83.69 94 THR A CA 1
ATOM 733 C C . THR A 1 94 ? -14.432 7.081 3.382 1.00 83.69 94 THR A C 1
ATOM 735 O O . THR A 1 94 ? -15.601 6.740 3.224 1.00 83.69 94 THR A O 1
ATOM 738 N N . HIS A 1 95 ? -13.411 6.366 2.904 1.00 83.31 95 HIS A N 1
ATOM 739 C CA . HIS A 1 95 ? -13.533 5.207 2.009 1.00 83.31 95 HIS A CA 1
ATOM 740 C C . HIS A 1 95 ? -13.382 3.860 2.731 1.00 83.31 95 HIS A C 1
ATOM 742 O O . HIS A 1 95 ? -13.240 2.825 2.088 1.00 83.31 95 HIS A O 1
ATOM 748 N N . ALA A 1 96 ? -13.407 3.834 4.068 1.00 82.00 96 ALA A N 1
ATOM 749 C CA . ALA A 1 96 ? -13.413 2.575 4.809 1.00 82.00 96 ALA A CA 1
ATOM 750 C C . ALA A 1 96 ? -14.702 1.789 4.529 1.00 82.00 96 ALA A C 1
ATOM 752 O O . ALA A 1 96 ? -15.792 2.209 4.922 1.00 82.00 96 ALA A O 1
ATOM 753 N N . GLN A 1 97 ? -14.558 0.629 3.894 1.00 81.06 97 GLN A N 1
ATOM 754 C CA . GLN A 1 97 ? -15.656 -0.217 3.433 1.00 81.06 97 GLN A CA 1
ATOM 755 C C . GLN A 1 97 ? -15.472 -1.667 3.907 1.00 81.06 97 GLN A C 1
ATOM 757 O O . GLN A 1 97 ? -14.368 -2.071 4.276 1.00 81.06 97 GLN A O 1
ATOM 762 N N . PRO A 1 98 ? -16.541 -2.479 3.963 1.00 81.06 98 PRO A N 1
ATOM 763 C CA . PRO A 1 98 ? -16.404 -3.906 4.243 1.00 81.06 98 PRO A CA 1
ATOM 764 C C . PRO A 1 98 ? -15.543 -4.605 3.178 1.00 81.06 98 PRO A C 1
ATOM 766 O O . PRO A 1 98 ? -15.540 -4.224 2.006 1.00 81.06 98 PRO A O 1
ATOM 769 N N . ILE A 1 99 ? -14.838 -5.668 3.580 1.00 76.50 99 ILE A N 1
ATOM 770 C CA . ILE A 1 99 ? -13.900 -6.423 2.724 1.00 76.50 99 ILE A CA 1
ATOM 771 C C . ILE A 1 99 ? -14.510 -6.864 1.386 1.00 76.50 99 ILE A C 1
ATOM 773 O O . ILE A 1 99 ? -13.802 -6.905 0.378 1.00 76.50 99 ILE A O 1
ATOM 777 N N . ASP A 1 100 ? -15.804 -7.184 1.357 1.00 71.94 100 ASP A N 1
ATOM 778 C CA . ASP A 1 100 ? -16.511 -7.578 0.136 1.00 71.94 100 ASP A CA 1
ATOM 779 C C . ASP A 1 100 ? -16.472 -6.499 -0.958 1.00 71.94 100 ASP A C 1
ATOM 781 O O . ASP A 1 100 ? -16.300 -6.828 -2.131 1.00 71.94 100 ASP A O 1
ATOM 785 N N . GLN A 1 101 ? -16.552 -5.216 -0.589 1.00 68.19 101 GLN A N 1
ATOM 786 C CA . GLN A 1 101 ? -16.470 -4.101 -1.541 1.00 68.19 101 GLN A CA 1
ATOM 787 C C . GLN A 1 101 ? -15.020 -3.770 -1.912 1.00 68.19 101 GLN A C 1
ATOM 789 O O . GLN A 1 101 ? -14.733 -3.522 -3.084 1.00 68.19 101 GLN A O 1
ATOM 794 N N . LEU A 1 102 ? -14.082 -3.911 -0.966 1.00 67.56 102 LEU A N 1
ATOM 795 C CA . LEU A 1 102 ? -12.651 -3.717 -1.228 1.00 67.56 102 LEU A CA 1
ATOM 796 C C . LEU A 1 102 ? -12.141 -4.664 -2.336 1.00 67.56 102 LEU A C 1
ATOM 798 O O . LEU A 1 102 ? -11.339 -4.275 -3.187 1.00 67.56 102 LEU A O 1
ATOM 802 N N . LYS A 1 103 ? -12.638 -5.909 -2.374 1.00 58.91 103 LYS A N 1
ATOM 803 C CA . LYS A 1 103 ? -12.317 -6.876 -3.441 1.00 58.91 103 LYS A CA 1
ATOM 804 C C . LYS A 1 103 ? -12.841 -6.451 -4.815 1.00 58.91 103 LYS A C 1
ATOM 806 O O . LYS A 1 103 ? -12.167 -6.707 -5.810 1.00 58.91 103 LYS A O 1
ATOM 811 N N . ALA A 1 104 ? -14.010 -5.814 -4.871 1.00 53.91 104 ALA A N 1
ATOM 812 C CA . ALA A 1 104 ? -14.622 -5.360 -6.117 1.00 53.91 104 ALA A CA 1
ATOM 813 C C . ALA A 1 104 ? -13.882 -4.145 -6.712 1.00 53.91 104 ALA A C 1
ATOM 815 O O . ALA A 1 104 ? -13.641 -4.099 -7.916 1.00 53.91 104 ALA A O 1
ATOM 816 N N . GLU A 1 105 ? -13.431 -3.205 -5.876 1.00 50.09 105 GLU A N 1
ATOM 817 C CA . GLU A 1 105 ? -12.667 -2.027 -6.322 1.00 50.09 105 GLU A CA 1
ATOM 818 C C . GLU A 1 105 ? -11.216 -2.366 -6.706 1.00 50.09 105 GLU A C 1
ATOM 820 O O . GLU A 1 105 ? -10.663 -1.787 -7.645 1.00 50.09 105 GLU A O 1
ATOM 825 N N . THR A 1 106 ? -10.607 -3.366 -6.056 1.00 48.31 106 THR A N 1
ATOM 826 C CA . THR A 1 106 ? -9.259 -3.856 -6.411 1.00 48.31 106 THR A CA 1
ATOM 827 C C . THR A 1 106 ? -9.213 -4.434 -7.835 1.00 48.31 106 THR A C 1
ATOM 829 O O . THR A 1 106 ? -8.171 -4.389 -8.487 1.00 48.31 106 THR A O 1
ATOM 832 N N . GLN A 1 107 ? -10.338 -4.929 -8.368 1.00 49.47 107 GLN A N 1
ATOM 833 C CA . GLN A 1 107 ? -10.410 -5.415 -9.752 1.00 49.47 107 GLN A CA 1
ATOM 834 C C . GLN A 1 107 ? -10.520 -4.292 -10.798 1.00 49.47 107 GLN A C 1
ATOM 836 O O . GLN A 1 107 ? -10.088 -4.492 -11.930 1.00 49.47 107 GLN A O 1
ATOM 841 N N . LEU A 1 108 ? -11.031 -3.110 -10.437 1.00 45.81 108 LEU A N 1
ATOM 842 C CA . LEU A 1 108 ? -11.147 -1.955 -11.343 1.00 45.81 108 LEU A CA 1
ATOM 843 C C . LEU A 1 108 ? -9.897 -1.056 -11.330 1.00 45.81 108 LEU A C 1
ATOM 845 O O . LEU A 1 108 ? -9.547 -0.471 -12.355 1.00 45.81 108 LEU A O 1
ATOM 849 N N . ASN A 1 109 ? -9.179 -1.000 -10.205 1.00 40.53 109 ASN A N 1
ATOM 850 C CA . ASN A 1 109 ? -8.048 -0.084 -10.012 1.00 40.53 109 ASN A CA 1
ATOM 851 C C . ASN A 1 109 ? -6.665 -0.703 -10.273 1.00 40.53 109 ASN A C 1
ATOM 853 O O . ASN A 1 109 ? -5.659 -0.004 -10.182 1.00 40.53 109 ASN A O 1
ATOM 857 N N . ASN A 1 110 ? -6.584 -1.974 -10.689 1.00 44.28 110 ASN A N 1
ATOM 858 C CA . ASN A 1 110 ? -5.320 -2.582 -11.130 1.00 44.28 110 ASN A CA 1
ATOM 859 C C . ASN A 1 110 ? -4.872 -2.116 -12.534 1.00 44.28 110 ASN A C 1
ATOM 861 O O . ASN A 1 110 ? -3.994 -2.706 -13.159 1.00 44.28 110 ASN A O 1
ATOM 865 N N . THR A 1 111 ? -5.444 -1.014 -13.020 1.00 45.31 111 THR A N 1
ATOM 866 C CA . THR A 1 111 ? -4.861 -0.213 -14.096 1.00 45.31 111 THR A CA 1
ATOM 867 C C . THR A 1 111 ? -3.887 0.806 -13.495 1.00 45.31 111 THR A C 1
ATOM 869 O O . THR A 1 111 ? -3.910 1.979 -13.858 1.00 45.31 111 THR A O 1
ATOM 872 N N . GLN A 1 112 ? -2.993 0.386 -12.590 1.00 54.34 112 GLN A N 1
ATOM 873 C CA . GLN A 1 112 ? -1.694 1.050 -12.535 1.00 54.34 112 GLN A CA 1
ATOM 874 C C . GLN A 1 112 ? -1.065 0.769 -13.895 1.00 54.34 112 GLN A C 1
ATOM 876 O O . GLN A 1 112 ? -0.541 -0.313 -14.150 1.00 54.34 112 GLN A O 1
ATOM 881 N N . GLN A 1 113 ? -1.253 1.705 -14.826 1.00 55.44 113 GLN A N 1
ATOM 882 C CA . GLN A 1 113 ? -0.615 1.673 -16.128 1.00 55.44 113 GLN A CA 1
ATOM 883 C C . GLN A 1 113 ? 0.879 1.562 -15.848 1.00 55.44 113 GLN A C 1
ATOM 885 O O . GLN A 1 113 ? 1.492 2.550 -15.440 1.00 55.44 113 GLN A O 1
ATOM 890 N N . ALA A 1 114 ? 1.436 0.355 -16.002 1.00 62.28 114 ALA A N 1
ATOM 891 C CA . ALA A 1 114 ? 2.872 0.134 -16.014 1.00 62.28 114 ALA A CA 1
ATOM 892 C C . ALA A 1 114 ? 3.455 1.253 -16.868 1.00 62.28 114 ALA A C 1
ATOM 894 O O . ALA A 1 114 ? 3.085 1.351 -18.041 1.00 62.28 114 ALA A O 1
ATOM 895 N N . GLN A 1 115 ? 4.219 2.166 -16.255 1.00 77.19 115 GLN A N 1
ATOM 896 C CA . GLN A 1 115 ? 4.649 3.379 -16.943 1.00 77.19 115 GLN A CA 1
ATOM 897 C C . GLN A 1 115 ? 5.317 2.953 -18.247 1.00 77.19 115 GLN A C 1
ATOM 899 O O . GLN A 1 115 ? 6.255 2.150 -18.244 1.00 77.19 115 GLN A O 1
ATOM 904 N N . ARG A 1 116 ? 4.730 3.407 -19.358 1.00 82.94 116 ARG A N 1
ATOM 905 C CA . ARG A 1 116 ? 5.152 3.057 -20.710 1.00 82.94 116 ARG A CA 1
ATOM 906 C C . ARG A 1 116 ? 6.116 4.114 -21.194 1.00 82.94 116 ARG A C 1
ATOM 908 O O . ARG A 1 116 ? 5.762 5.290 -21.219 1.00 82.94 116 ARG A O 1
ATOM 915 N N . PHE A 1 117 ? 7.295 3.705 -21.627 1.00 84.56 117 PHE A N 1
ATOM 916 C CA . PHE A 1 117 ? 8.248 4.611 -22.253 1.00 84.56 117 PHE A CA 1
ATOM 917 C C . PHE A 1 117 ? 8.901 3.977 -23.475 1.00 84.56 117 PHE A C 1
ATOM 919 O O . PHE A 1 117 ? 8.889 2.763 -23.656 1.00 84.56 117 PHE A O 1
ATOM 926 N N . VAL A 1 118 ? 9.446 4.828 -24.341 1.00 90.25 118 VAL A N 1
ATOM 927 C CA . VAL A 1 118 ? 10.174 4.413 -25.542 1.00 90.25 118 VAL A CA 1
ATOM 928 C C . VAL A 1 118 ? 11.642 4.762 -25.347 1.00 90.25 118 VAL A C 1
ATOM 930 O O . VAL A 1 118 ? 11.957 5.859 -24.884 1.00 90.25 118 VAL A O 1
ATOM 933 N N . ALA A 1 119 ? 12.540 3.850 -25.702 1.00 89.19 119 ALA A N 1
ATOM 934 C CA . ALA A 1 119 ? 13.978 4.078 -25.667 1.00 89.19 119 ALA A CA 1
ATOM 935 C C . ALA A 1 119 ? 14.594 3.897 -27.055 1.00 89.19 119 ALA A C 1
ATOM 937 O O . ALA A 1 119 ? 14.230 2.989 -27.799 1.00 89.19 119 ALA A O 1
ATOM 938 N N . ILE A 1 120 ? 15.567 4.745 -27.383 1.00 89.62 120 ILE A N 1
ATOM 939 C CA . ILE A 1 120 ? 16.377 4.616 -28.594 1.00 89.62 120 ILE A CA 1
ATOM 940 C C . ILE A 1 120 ? 17.812 4.349 -28.158 1.00 89.62 120 ILE A C 1
ATOM 942 O O . ILE A 1 120 ? 18.389 5.145 -27.416 1.00 89.62 120 ILE A O 1
ATOM 946 N N . THR A 1 121 ? 18.402 3.249 -28.619 1.00 89.81 121 THR A N 1
ATOM 947 C CA . THR A 1 121 ? 19.831 2.987 -28.417 1.00 89.81 121 THR A CA 1
ATOM 948 C C . THR A 1 121 ? 20.572 3.205 -29.724 1.00 89.81 121 THR A C 1
ATOM 950 O O . THR A 1 121 ? 20.142 2.739 -30.775 1.00 89.81 121 THR A O 1
ATOM 953 N N . ALA A 1 122 ? 21.701 3.912 -29.678 1.00 88.12 122 ALA A N 1
ATOM 954 C CA . ALA A 1 122 ? 22.533 4.155 -30.849 1.00 88.12 122 ALA A CA 1
ATOM 955 C C . ALA A 1 122 ? 24.009 4.121 -30.464 1.00 88.12 122 ALA A C 1
ATOM 957 O O . ALA A 1 122 ? 24.415 4.730 -29.476 1.00 88.12 122 ALA A O 1
ATOM 958 N N . CYS A 1 123 ? 24.820 3.406 -31.241 1.00 87.25 123 CYS A N 1
ATOM 959 C CA . CYS A 1 123 ? 26.270 3.416 -31.085 1.00 87.25 123 CYS A CA 1
ATOM 960 C C . CYS A 1 123 ? 26.897 3.654 -32.465 1.00 87.25 123 CYS A C 1
ATOM 962 O O . CYS A 1 123 ? 26.710 2.830 -33.364 1.00 87.25 123 CYS A O 1
ATOM 964 N N . PRO A 1 124 ? 27.623 4.769 -32.671 1.00 79.19 124 PRO A N 1
ATOM 965 C CA . PRO A 1 124 ? 28.139 5.132 -33.992 1.00 79.19 124 PRO A CA 1
ATOM 966 C C . PRO A 1 124 ? 29.238 4.181 -34.487 1.00 79.19 124 PRO A C 1
ATOM 968 O O . PRO A 1 124 ? 29.513 4.129 -35.681 1.00 79.19 124 PRO A O 1
ATOM 971 N N . THR A 1 125 ? 29.867 3.422 -33.584 1.00 78.31 125 THR A N 1
ATOM 972 C CA . THR A 1 125 ? 31.030 2.570 -33.869 1.00 78.31 125 THR A CA 1
ATOM 973 C C . THR A 1 125 ? 30.686 1.094 -34.090 1.00 78.31 125 THR A C 1
ATOM 975 O O . THR A 1 125 ? 31.581 0.310 -34.401 1.00 78.31 125 THR A O 1
ATOM 978 N N . GLY A 1 126 ? 29.413 0.689 -33.973 1.00 71.69 126 GLY A N 1
ATOM 979 C CA . GLY A 1 126 ? 28.985 -0.684 -34.263 1.00 71.69 126 GLY A CA 1
ATOM 980 C C . GLY A 1 126 ? 27.699 -1.115 -33.557 1.00 71.69 126 GLY A C 1
ATOM 981 O O . GLY A 1 126 ? 27.187 -0.432 -32.680 1.00 71.69 126 GLY A O 1
ATOM 982 N N . VAL A 1 127 ? 27.176 -2.286 -33.932 1.00 79.31 127 VAL A N 1
ATOM 983 C CA . VAL A 1 127 ? 25.860 -2.781 -33.476 1.00 79.31 127 VAL A CA 1
ATOM 984 C C . VAL A 1 127 ? 25.883 -3.492 -32.118 1.00 79.31 127 VAL A C 1
ATOM 986 O O . VAL A 1 127 ? 24.841 -3.624 -31.482 1.00 79.31 127 VAL A O 1
ATOM 989 N N . ALA A 1 128 ? 27.055 -3.942 -31.656 1.00 82.94 128 ALA A N 1
ATOM 990 C CA . ALA A 1 128 ? 27.174 -4.759 -30.446 1.00 82.94 128 ALA A CA 1
ATOM 991 C C . ALA A 1 128 ? 26.689 -4.008 -29.196 1.00 82.94 128 ALA A C 1
ATOM 993 O O . ALA A 1 128 ? 25.769 -4.460 -28.518 1.00 82.94 128 ALA A O 1
ATOM 994 N N . HIS A 1 129 ? 27.231 -2.814 -28.935 1.00 85.94 129 HIS A N 1
ATOM 995 C CA . HIS A 1 129 ? 26.827 -2.020 -27.772 1.00 85.94 129 HIS A CA 1
ATOM 996 C C . HIS A 1 129 ? 25.396 -1.476 -27.889 1.00 85.94 129 HIS A C 1
ATOM 998 O O . HIS A 1 129 ? 24.739 -1.289 -26.870 1.00 85.94 129 HIS A O 1
ATOM 1004 N N . THR A 1 130 ? 24.880 -1.274 -29.107 1.00 86.44 130 THR A N 1
ATOM 1005 C CA . THR A 1 130 ? 23.480 -0.888 -29.344 1.00 86.44 130 THR A CA 1
ATOM 1006 C C . THR A 1 130 ? 22.509 -1.958 -28.843 1.00 86.44 130 THR A C 1
ATOM 1008 O O . THR A 1 130 ? 21.548 -1.629 -28.144 1.00 86.44 130 THR A O 1
ATOM 1011 N N . PHE A 1 131 ? 22.774 -3.231 -29.157 1.00 86.94 131 PHE A N 1
ATOM 1012 C CA . PHE A 1 131 ? 21.954 -4.349 -28.686 1.00 86.94 131 PHE A CA 1
ATOM 1013 C C . PHE A 1 131 ? 22.159 -4.629 -27.198 1.00 86.94 131 PHE A C 1
ATOM 1015 O O . PHE A 1 131 ? 21.175 -4.779 -26.484 1.00 86.94 131 PHE A O 1
ATOM 1022 N N . MET A 1 132 ? 23.402 -4.596 -26.706 1.00 89.12 132 MET A N 1
ATOM 1023 C CA . MET A 1 132 ? 23.674 -4.768 -25.272 1.00 89.12 132 MET A CA 1
ATOM 1024 C C . MET A 1 132 ? 22.965 -3.703 -24.423 1.00 89.12 132 MET A C 1
ATOM 1026 O O . MET A 1 132 ? 22.398 -4.018 -23.379 1.00 89.12 132 MET A O 1
ATOM 1030 N N . ALA A 1 133 ? 22.955 -2.445 -24.877 1.00 88.81 133 ALA A N 1
ATOM 1031 C CA . ALA A 1 133 ? 22.224 -1.373 -24.208 1.00 88.81 133 ALA A CA 1
ATOM 1032 C C . ALA A 1 133 ? 20.704 -1.605 -24.244 1.00 88.81 133 ALA A C 1
ATOM 1034 O O . ALA A 1 133 ? 20.033 -1.372 -23.241 1.00 88.81 133 ALA A O 1
ATOM 1035 N N . ALA A 1 134 ? 20.163 -2.094 -25.364 1.00 90.50 134 ALA A N 1
ATOM 1036 C CA . ALA A 1 134 ? 18.742 -2.416 -25.480 1.00 90.50 134 ALA A CA 1
ATOM 1037 C C . ALA A 1 134 ? 18.339 -3.549 -24.520 1.00 90.50 134 ALA A C 1
ATOM 1039 O O . ALA A 1 134 ? 17.369 -3.412 -23.780 1.00 90.50 134 ALA A O 1
ATOM 1040 N N . GLU A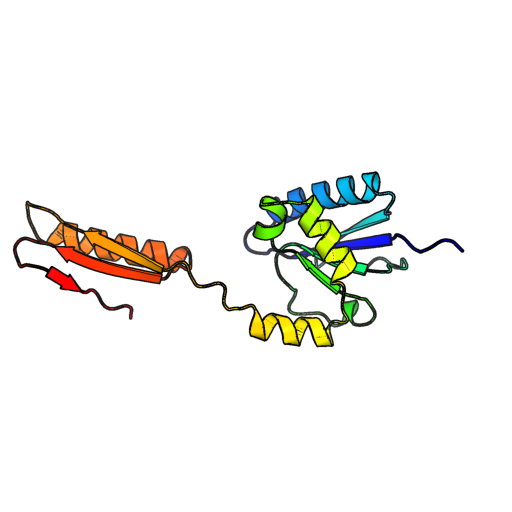 1 135 ? 19.119 -4.629 -24.454 1.00 88.69 135 GLU A N 1
ATOM 1041 C CA . GLU A 1 135 ? 18.861 -5.737 -23.529 1.00 88.69 135 GLU A CA 1
ATOM 1042 C C . GLU A 1 135 ? 18.945 -5.295 -22.064 1.00 88.69 135 GLU A C 1
ATOM 1044 O O . GLU A 1 135 ? 18.081 -5.648 -21.260 1.00 88.69 135 GLU A O 1
ATOM 1049 N N . ALA A 1 136 ? 19.944 -4.483 -21.708 1.00 90.81 136 ALA A N 1
ATOM 1050 C CA . ALA A 1 136 ? 20.081 -3.951 -20.355 1.00 90.81 136 ALA A CA 1
ATOM 1051 C C . ALA A 1 136 ? 18.886 -3.068 -19.952 1.00 90.81 136 ALA A C 1
ATOM 1053 O O . ALA A 1 136 ? 18.381 -3.188 -18.833 1.00 90.81 136 ALA A O 1
ATOM 1054 N N . LEU A 1 137 ? 18.398 -2.221 -20.866 1.00 90.00 137 LEU A N 1
ATOM 1055 C CA . LEU A 1 137 ? 17.219 -1.381 -20.646 1.00 90.00 137 LEU A CA 1
ATOM 1056 C C . LEU A 1 137 ? 15.941 -2.215 -20.493 1.00 90.00 137 LEU A C 1
ATOM 1058 O O . LEU A 1 137 ? 15.176 -1.976 -19.558 1.00 90.00 137 LEU A O 1
ATOM 1062 N N . GLN A 1 138 ? 15.741 -3.227 -21.342 1.00 89.62 138 GLN A N 1
ATOM 1063 C CA . GLN A 1 138 ? 14.597 -4.138 -21.246 1.00 89.62 138 GLN A CA 1
ATOM 1064 C C . GLN A 1 138 ? 14.592 -4.882 -19.906 1.00 89.62 138 GLN A C 1
ATOM 1066 O O . GLN A 1 138 ? 13.574 -4.938 -19.217 1.00 89.62 138 GLN A O 1
ATOM 1071 N N . GLN A 1 139 ? 15.743 -5.422 -19.496 1.00 87.94 139 GLN A N 1
ATOM 1072 C CA . GLN A 1 139 ? 15.874 -6.123 -18.219 1.00 87.94 139 GLN A CA 1
ATOM 1073 C C . GLN A 1 139 ? 15.641 -5.191 -17.025 1.00 87.94 139 GLN A C 1
ATOM 1075 O O . GLN A 1 139 ? 15.008 -5.596 -16.050 1.00 87.94 139 GLN A O 1
ATOM 1080 N N . GLY A 1 140 ? 16.137 -3.952 -17.086 1.00 86.69 140 GLY A N 1
ATOM 1081 C CA . GLY A 1 140 ? 15.910 -2.939 -16.055 1.00 86.69 140 GLY A CA 1
ATOM 1082 C C . GLY A 1 140 ? 14.434 -2.567 -15.922 1.00 86.69 140 GLY A C 1
ATOM 1083 O O . GLY A 1 140 ? 13.902 -2.571 -14.814 1.00 86.69 140 GLY A O 1
ATOM 1084 N N . ALA A 1 141 ? 13.754 -2.327 -17.043 1.00 86.44 141 ALA A N 1
ATOM 1085 C CA . ALA A 1 141 ? 12.326 -2.033 -17.062 1.00 86.44 141 ALA A CA 1
ATOM 1086 C C . ALA A 1 141 ? 11.493 -3.195 -16.510 1.00 86.44 141 ALA A C 1
ATOM 1088 O O . ALA A 1 141 ? 10.655 -2.975 -15.640 1.00 86.44 141 ALA A O 1
ATOM 1089 N N . ASN A 1 142 ? 11.789 -4.433 -16.921 1.00 80.62 142 ASN A N 1
ATOM 1090 C CA . ASN A 1 142 ? 11.102 -5.624 -16.419 1.00 80.62 142 ASN A CA 1
ATOM 1091 C C . ASN A 1 142 ? 11.280 -5.787 -14.900 1.00 80.62 142 ASN A C 1
ATOM 1093 O O . ASN A 1 142 ? 10.321 -6.095 -14.197 1.00 80.62 142 ASN A O 1
ATOM 1097 N N . LYS A 1 143 ? 12.490 -5.542 -14.372 1.00 78.38 143 LYS A N 1
ATOM 1098 C CA . LYS A 1 143 ? 12.761 -5.584 -12.922 1.00 78.38 143 LYS A CA 1
ATOM 1099 C C . LYS A 1 143 ? 11.984 -4.528 -12.139 1.00 78.38 143 LYS A C 1
ATOM 1101 O O . LYS A 1 143 ? 11.659 -4.760 -10.980 1.00 78.38 143 LYS A O 1
ATOM 1106 N N . LEU A 1 144 ? 11.718 -3.382 -12.759 1.00 79.94 144 LEU A N 1
ATOM 1107 C CA . LEU A 1 144 ? 11.018 -2.253 -12.150 1.00 79.94 144 LEU A CA 1
ATOM 1108 C C . LEU A 1 144 ? 9.511 -2.238 -12.470 1.00 79.94 144 LEU A C 1
ATOM 1110 O O . LEU A 1 144 ? 8.812 -1.337 -12.023 1.00 79.94 144 LEU A O 1
ATOM 1114 N N . GLY A 1 145 ? 9.000 -3.230 -13.213 1.00 76.62 145 GLY A N 1
ATOM 1115 C CA . GLY A 1 145 ? 7.579 -3.340 -13.559 1.00 76.62 145 GLY A CA 1
ATOM 1116 C C . GLY A 1 145 ? 7.099 -2.350 -14.627 1.00 76.62 145 GLY A C 1
ATOM 1117 O O . GLY A 1 145 ? 5.907 -2.056 -14.696 1.00 76.62 145 GLY A O 1
ATOM 1118 N N . TYR A 1 146 ? 8.003 -1.829 -15.458 1.00 84.19 146 TYR A N 1
ATOM 1119 C CA . TYR A 1 146 ? 7.684 -0.890 -16.533 1.00 84.19 146 TYR A CA 1
ATOM 1120 C C . TYR A 1 146 ? 7.509 -1.573 -17.892 1.00 84.19 146 TYR A C 1
ATOM 1122 O O . TYR A 1 146 ? 8.066 -2.639 -18.148 1.00 84.19 146 TYR A O 1
ATOM 1130 N N . GLN A 1 147 ? 6.782 -0.916 -18.798 1.00 84.00 147 GLN A N 1
ATOM 1131 C CA . GLN A 1 147 ? 6.676 -1.317 -20.204 1.00 84.00 147 GLN A CA 1
ATOM 1132 C C . GLN A 1 147 ? 7.584 -0.419 -21.063 1.00 84.00 147 GLN A C 1
ATOM 1134 O O . GLN A 1 147 ? 7.494 0.802 -20.986 1.00 84.00 147 GLN A O 1
ATOM 1139 N N . ILE A 1 148 ? 8.470 -1.007 -21.873 1.00 89.69 148 ILE A N 1
ATOM 1140 C CA . ILE A 1 148 ? 9.519 -0.267 -22.609 1.00 89.69 148 ILE A CA 1
ATOM 1141 C C . ILE A 1 148 ? 9.657 -0.643 -24.094 1.00 89.69 148 ILE A C 1
ATOM 1143 O O . ILE A 1 148 ? 10.285 -1.635 -24.427 1.00 89.69 148 ILE A O 1
ATOM 1147 N N . ASP A 1 149 ? 9.162 0.137 -25.046 1.00 89.75 149 ASP A N 1
ATOM 1148 C CA . ASP A 1 149 ? 9.470 -0.144 -26.462 1.00 89.75 149 ASP A CA 1
ATOM 1149 C C . ASP A 1 149 ? 10.876 0.352 -26.828 1.00 89.75 149 ASP A C 1
ATOM 1151 O O . ASP A 1 149 ? 11.180 1.533 -26.664 1.00 89.75 149 ASP A O 1
ATOM 1155 N N . ILE A 1 150 ? 11.743 -0.532 -27.334 1.00 90.19 150 ILE A N 1
ATOM 1156 C CA . ILE A 1 150 ? 13.130 -0.177 -27.668 1.00 90.19 150 ILE A CA 1
ATOM 1157 C C . ILE A 1 150 ? 13.357 -0.208 -29.178 1.00 90.19 150 ILE A C 1
ATOM 1159 O O . ILE A 1 150 ? 13.124 -1.218 -29.850 1.00 90.19 150 ILE A O 1
ATOM 1163 N N . GLU A 1 151 ? 13.882 0.893 -29.706 1.00 88.25 151 GLU A N 1
ATOM 1164 C CA . GLU A 1 151 ? 14.362 1.010 -31.076 1.00 88.25 151 GLU A CA 1
ATOM 1165 C C . GLU A 1 151 ? 15.892 1.072 -31.102 1.00 88.25 151 GLU A C 1
ATOM 1167 O O . GLU A 1 151 ? 16.529 1.930 -30.494 1.00 88.25 151 GLU A O 1
ATOM 1172 N N . THR A 1 152 ? 16.496 0.138 -31.827 1.00 87.88 152 THR A N 1
ATOM 1173 C CA . THR A 1 152 ? 17.950 0.077 -32.008 1.00 87.88 152 THR A CA 1
ATOM 1174 C C . THR A 1 152 ? 18.347 0.785 -33.299 1.00 87.88 152 THR A C 1
ATOM 1176 O O . THR A 1 152 ? 17.896 0.395 -34.370 1.00 87.88 152 THR A O 1
ATOM 1179 N N . GLN A 1 153 ? 19.192 1.813 -33.201 1.00 82.38 153 GLN A N 1
ATOM 1180 C CA . GLN A 1 153 ? 19.706 2.633 -34.302 1.00 82.38 153 GLN A CA 1
ATOM 1181 C C . GLN A 1 153 ? 21.221 2.419 -34.443 1.00 82.38 153 GLN A C 1
ATOM 1183 O O . GLN A 1 153 ? 22.041 3.159 -33.899 1.00 82.38 153 GLN A O 1
ATOM 1188 N N . GLY A 1 154 ? 21.607 1.342 -35.128 1.00 75.06 154 GLY A N 1
ATOM 1189 C CA . GLY A 1 154 ? 23.010 1.025 -35.421 1.00 75.06 154 GLY A CA 1
ATOM 1190 C C . GLY A 1 154 ? 23.404 1.345 -36.865 1.00 75.06 154 GLY A C 1
ATOM 1191 O O . GLY A 1 154 ? 22.591 1.808 -37.662 1.00 75.06 154 GLY A O 1
ATOM 1192 N N . SER A 1 155 ? 24.635 0.990 -37.246 1.00 68.19 155 SER A N 1
ATOM 1193 C CA . SER A 1 155 ? 25.140 1.116 -38.628 1.00 68.19 155 SER A CA 1
ATOM 1194 C C . SER A 1 155 ? 24.340 0.322 -39.677 1.00 68.19 155 SER A C 1
ATOM 1196 O O . SER A 1 155 ? 24.507 0.545 -40.871 1.00 68.19 155 SER A O 1
ATOM 1198 N N . VAL A 1 156 ? 23.455 -0.581 -39.238 1.00 65.50 156 VAL A N 1
ATOM 1199 C CA . VAL A 1 156 ? 22.565 -1.404 -40.078 1.00 65.50 156 VAL A CA 1
ATOM 1200 C C . VAL A 1 156 ? 21.099 -0.927 -40.086 1.00 65.50 156 VAL A C 1
ATOM 1202 O O . VAL A 1 156 ? 20.242 -1.636 -40.611 1.00 65.50 156 VAL A O 1
ATOM 1205 N N . GLY A 1 157 ? 20.800 0.246 -39.513 1.00 63.16 157 GLY A N 1
ATOM 1206 C CA . GLY A 1 157 ? 19.462 0.858 -39.495 1.00 63.16 157 GLY A CA 1
ATOM 1207 C C . GLY A 1 157 ? 18.585 0.502 -38.285 1.00 63.16 157 GLY A C 1
ATOM 1208 O O . GLY A 1 157 ? 19.004 -0.238 -37.392 1.00 63.16 157 GLY A O 1
ATOM 1209 N N . ALA A 1 158 ? 17.364 1.054 -38.276 1.00 68.31 158 ALA A N 1
ATOM 1210 C CA . ALA A 1 158 ? 16.386 0.949 -37.193 1.00 68.31 158 ALA A CA 1
ATOM 1211 C C . ALA A 1 158 ? 15.778 -0.460 -37.084 1.00 68.31 158 ALA A C 1
ATOM 1213 O O . ALA A 1 158 ? 15.170 -0.952 -38.038 1.00 68.31 158 ALA A O 1
ATOM 1214 N N . LYS A 1 159 ? 15.874 -1.103 -35.916 1.00 66.75 159 LYS A N 1
ATOM 1215 C CA . LYS A 1 159 ? 15.141 -2.345 -35.608 1.00 66.75 159 LYS A CA 1
ATOM 1216 C C . LYS A 1 159 ? 14.381 -2.220 -34.292 1.00 66.75 159 LYS A C 1
ATOM 1218 O O . LYS A 1 159 ? 14.976 -1.875 -33.270 1.00 66.75 159 LYS A O 1
ATOM 1223 N N . LYS A 1 160 ? 13.079 -2.532 -34.327 1.00 65.50 160 LYS A N 1
ATOM 1224 C CA . LYS A 1 160 ? 12.218 -2.638 -33.140 1.00 65.50 160 LYS A CA 1
ATOM 1225 C C . LYS A 1 160 ? 12.496 -3.951 -32.421 1.00 65.50 160 LYS A C 1
ATOM 1227 O O . LYS A 1 160 ? 12.426 -5.012 -33.044 1.00 65.50 160 LYS A O 1
ATOM 1232 N N . HIS A 1 161 ? 12.809 -3.878 -31.135 1.00 61.78 161 HIS A N 1
ATOM 1233 C CA . HIS A 1 161 ? 12.952 -5.057 -30.292 1.00 61.78 161 HIS A CA 1
ATOM 1234 C C . HIS A 1 161 ? 11.580 -5.392 -29.683 1.00 61.78 161 HIS A C 1
ATOM 1236 O O . HIS A 1 161 ? 11.036 -4.557 -28.963 1.00 61.78 161 HIS A O 1
ATOM 1242 N N . PRO A 1 162 ? 10.959 -6.539 -30.017 1.00 50.69 162 PRO A N 1
ATOM 1243 C CA . PRO A 1 162 ? 9.639 -6.869 -29.499 1.00 50.69 162 PRO A CA 1
ATOM 1244 C C . PRO A 1 162 ? 9.715 -7.285 -28.027 1.00 50.69 162 PRO A C 1
ATOM 1246 O O . PRO A 1 162 ? 10.577 -8.074 -27.644 1.00 50.69 162 PRO A O 1
ATOM 1249 N N . HIS A 1 163 ? 8.753 -6.809 -27.236 1.00 47.09 163 HIS A N 1
ATOM 1250 C CA . HIS A 1 163 ? 8.439 -7.357 -25.917 1.00 47.09 163 HIS A CA 1
ATOM 1251 C C . HIS A 1 163 ? 8.040 -8.823 -26.059 1.00 47.09 163 HIS A C 1
ATOM 1253 O O . HIS A 1 163 ? 6.997 -9.113 -26.649 1.00 47.09 163 HIS A O 1
ATOM 1259 N N . ARG A 1 164 ? 8.855 -9.745 -25.551 1.00 42.44 164 ARG A N 1
ATOM 1260 C CA . ARG A 1 164 ? 8.498 -11.161 -25.454 1.00 42.44 164 ARG A CA 1
ATOM 1261 C C . ARG A 1 164 ? 8.596 -11.641 -24.018 1.00 42.44 164 ARG A C 1
ATOM 1263 O O . ARG A 1 164 ? 9.560 -11.230 -23.336 1.00 42.44 164 ARG A O 1
#

pLDDT: mean 78.94, std 12.66, range [38.0, 91.12]

Sequence (164 aa):
MQTLNSILLVINHPQNPVDALILTKKLAQLAKQQGFESHTISVKDQIPDIAFSKVVFIGQTPTQLDPFKAYSVVTISLEQANQDIQQAFEYALTHAQPIDQLKAETQLNNTQQAQRFVAITACPTGVAHTFMAAEALQQGANKLGYQIDIETQGSVGAKKHPHR

Organism: NCBI:txid707232

Radius of gyration: 22.2 Å; chains: 1; bounding box: 53×29×63 Å

InterPro domains:
  IPR003353 Phosphotransferase system, fructose-specific IIB subunit [cd05569] (117-159)
  IPR003501 Phosphotransferase system, EIIB component, type 2/3 [PF02302] (119-158)
  IPR013011 Phosphotransferase system, EIIB component, type 2 [PS51099] (117-164)
  IPR036095 PTS system IIB component-like superfamily [SSF52794] (117-160)
  IPR050864 Bacterial PTS System Sugar Transport Components [PTHR30505] (76-160)